Protein AF-A0ABD1DK15-F1 (afdb_monomer)

Radius of gyration: 18.89 Å; Cα contacts (8 Å, |Δi|>4): 57; chains: 1; bounding box: 45×23×58 Å

Mean predicted aligned error: 12.68 Å

Secondary structure (DSSP, 8-state):
--PPPS----SS-GGGSPPGGGGGG-TT------TT--EEEEETTTTEEEESSS-PPPPPS------PPPPP----TT---

Sequence (81 aa):
MILFDDRSIPNEPDNLYIVPTKLAEAPNGGVAIARSYEVQLIDVANRKVVRDQPRDCPQKSKCVIRKSQTALAMSDPWMSG

pLDDT: mean 71.52, std 14.02, range [31.25, 88.25]

Nearest PDB structures (foldseek):
  5miu-assembly2_B  TM=9.480E-01  e=1.701E-02  Mus musculus
  8d3h-assembly1_A  TM=9.610E-01  e=2.384E-02  Homo sapiens
  8qns-assembly3_G  TM=9.533E-01  e=3.123E-02  Mus musculus
  3gd3-assembly3_C  TM=9.537E-01  e=3.824E-02  Mus musculus
  3gd4-assembly3_B  TM=9.232E-01  e=3.824E-02  Mus musculus

Solvent-accessible surface area (backbone atoms only — not comparable to full-atom values): 5916 Å² total; per-residue (Å²): 139,83,85,82,66,101,70,75,83,61,100,59,69,77,86,76,48,44,59,58,89,50,47,89,73,36,92,83,54,83,53,54,72,76,76,99,66,58,78,78,45,74,44,75,90,76,33,34,44,41,40,89,53,99,64,70,49,76,74,51,94,76,87,84,92,84,79,81,87,78,86,77,84,77,78,70,89,81,80,79,128

Foldseek 3Di:
DDDDDPDDPDVDDPVQADDPVCQVVDPVHHHHDDPPWDFDDQDPVQQWTDIPDPDTDPRDPDDDDDDDDDDDDDDDPPPDD

Organism: Culex pipiens pipiens (NCBI:txid38569)

Structure (mmCIF, N/CA/C/O backbone):
data_AF-A0ABD1DK15-F1
#
_entry.id   AF-A0ABD1DK15-F1
#
loop_
_atom_site.group_PDB
_atom_site.id
_atom_site.type_symbol
_atom_site.label_atom_id
_atom_site.label_alt_id
_atom_site.label_comp_id
_atom_site.label_asym_id
_atom_site.label_entity_id
_atom_site.label_seq_id
_atom_site.pdbx_PDB_ins_code
_atom_site.Cartn_x
_atom_site.Cartn_y
_atom_site.Cartn_z
_atom_site.occupancy
_atom_site.B_iso_or_equiv
_atom_site.auth_seq_id
_atom_site.auth_comp_id
_atom_site.auth_asym_id
_atom_site.auth_atom_id
_atom_site.pdbx_PDB_model_num
ATOM 1 N N . MET A 1 1 ? 26.884 13.311 -2.637 1.00 31.25 1 MET A N 1
ATOM 2 C CA . MET A 1 1 ? 27.316 12.046 -3.261 1.00 31.25 1 MET A CA 1
ATOM 3 C C . MET A 1 1 ? 27.257 10.986 -2.179 1.00 31.25 1 MET A C 1
ATOM 5 O O . MET A 1 1 ? 28.036 11.068 -1.243 1.00 31.25 1 MET A O 1
ATOM 9 N N . ILE A 1 2 ? 26.261 10.104 -2.223 1.00 39.69 2 ILE A N 1
ATOM 10 C CA . ILE A 1 2 ? 26.133 8.991 -1.275 1.00 39.69 2 ILE A CA 1
ATOM 11 C C . ILE A 1 2 ? 26.465 7.733 -2.077 1.00 39.69 2 ILE A C 1
ATOM 13 O O . ILE A 1 2 ? 25.833 7.482 -3.101 1.00 39.69 2 ILE A O 1
ATOM 17 N N . LEU A 1 3 ? 27.513 7.026 -1.659 1.00 36.28 3 LEU A N 1
ATOM 18 C CA . LEU A 1 3 ? 27.951 5.758 -2.236 1.00 36.28 3 LEU A CA 1
ATOM 19 C C . LEU A 1 3 ? 27.059 4.649 -1.665 1.00 36.28 3 LEU A C 1
ATOM 21 O O . LEU A 1 3 ? 26.970 4.513 -0.446 1.00 36.28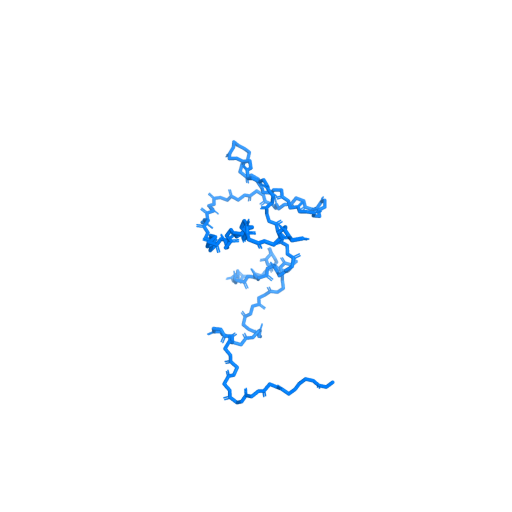 3 LEU A O 1
ATOM 25 N N . PHE A 1 4 ? 26.391 3.885 -2.529 1.00 44.44 4 PHE A N 1
ATOM 26 C CA . PHE A 1 4 ? 25.743 2.634 -2.138 1.00 44.44 4 PHE A CA 1
ATOM 27 C C . PHE A 1 4 ? 26.735 1.492 -2.373 1.00 44.44 4 PHE A C 1
ATOM 29 O O . PHE A 1 4 ? 27.229 1.323 -3.483 1.00 44.44 4 PHE A O 1
ATOM 36 N N . ASP A 1 5 ? 27.042 0.773 -1.297 1.00 41.53 5 ASP A N 1
ATOM 37 C CA . ASP A 1 5 ? 27.845 -0.450 -1.253 1.00 41.53 5 ASP A CA 1
ATOM 38 C C . ASP A 1 5 ? 27.164 -1.584 -2.056 1.00 41.53 5 ASP A C 1
ATOM 40 O O . ASP A 1 5 ? 25.934 -1.612 -2.169 1.00 41.53 5 ASP A O 1
ATOM 44 N N . ASP A 1 6 ? 27.952 -2.523 -2.589 1.00 53.81 6 ASP A N 1
ATOM 45 C CA . ASP A 1 6 ? 27.627 -3.570 -3.591 1.00 53.81 6 ASP A CA 1
ATOM 46 C C . ASP A 1 6 ? 26.636 -4.666 -3.114 1.00 53.81 6 ASP A C 1
ATOM 48 O O . ASP A 1 6 ? 26.560 -5.779 -3.642 1.00 53.81 6 ASP A O 1
ATOM 52 N N . ARG A 1 7 ? 25.826 -4.363 -2.099 1.00 52.78 7 ARG A N 1
ATOM 53 C CA . ARG A 1 7 ? 24.687 -5.165 -1.634 1.00 52.78 7 ARG A CA 1
ATOM 54 C C . ARG A 1 7 ? 23.493 -4.263 -1.378 1.00 52.78 7 ARG A C 1
ATOM 56 O O . ARG A 1 7 ? 23.004 -4.157 -0.254 1.00 52.78 7 ARG A O 1
ATOM 63 N N . SER A 1 8 ? 23.016 -3.596 -2.422 1.00 46.88 8 SER A N 1
ATOM 64 C CA . SER A 1 8 ? 21.742 -2.889 -2.360 1.00 46.88 8 SER A CA 1
ATOM 65 C C . SER A 1 8 ? 20.675 -3.863 -1.836 1.00 46.88 8 SER A C 1
ATOM 67 O O . SER A 1 8 ? 20.457 -4.901 -2.458 1.00 46.88 8 SER A O 1
ATOM 69 N N . ILE A 1 9 ? 20.012 -3.556 -0.716 1.00 57.53 9 ILE A N 1
ATOM 70 C CA . ILE A 1 9 ? 18.856 -4.330 -0.230 1.00 57.53 9 ILE A CA 1
ATOM 71 C C . ILE A 1 9 ? 17.535 -3.623 -0.606 1.00 57.53 9 ILE A C 1
ATOM 73 O O . ILE A 1 9 ? 16.772 -3.245 0.282 1.00 57.53 9 ILE A O 1
ATOM 77 N N . PRO A 1 10 ? 17.200 -3.386 -1.889 1.00 55.47 10 PRO A N 1
ATOM 78 C CA . PRO A 1 10 ? 15.813 -3.407 -2.303 1.00 55.47 10 PRO A CA 1
ATOM 79 C C . PRO A 1 10 ? 15.442 -4.860 -2.631 1.00 55.47 10 PRO A C 1
ATOM 81 O O . PRO A 1 10 ? 16.174 -5.548 -3.338 1.00 55.47 10 PRO A O 1
ATOM 84 N N . ASN A 1 11 ? 14.307 -5.338 -2.105 1.00 57.38 11 ASN A N 1
ATOM 85 C CA . ASN A 1 11 ? 13.811 -6.701 -2.364 1.00 57.38 11 ASN A CA 1
ATOM 86 C C . ASN A 1 11 ? 13.753 -7.029 -3.868 1.00 57.38 11 ASN A C 1
ATOM 88 O O . ASN A 1 11 ? 13.914 -8.183 -4.243 1.00 57.38 11 ASN A O 1
ATOM 92 N N . GLU A 1 12 ? 13.540 -6.011 -4.708 1.00 59.50 12 GLU A N 1
ATOM 93 C CA . GLU A 1 12 ? 13.514 -6.073 -6.166 1.00 59.50 12 GLU A CA 1
ATOM 94 C C . GLU A 1 12 ? 13.953 -4.716 -6.756 1.00 59.50 12 GLU A C 1
ATOM 96 O O . GLU A 1 12 ? 13.765 -3.689 -6.097 1.00 59.50 12 GLU A O 1
ATOM 101 N N . PRO A 1 13 ? 14.509 -4.667 -7.983 1.00 67.62 13 PRO A N 1
ATOM 102 C CA . PRO A 1 13 ? 14.890 -3.412 -8.632 1.00 67.62 13 PRO A CA 1
ATOM 103 C C . PRO A 1 13 ? 13.683 -2.488 -8.863 1.00 67.62 13 PRO A C 1
ATOM 105 O O . PRO A 1 13 ? 12.624 -2.924 -9.316 1.00 67.62 13 PRO A O 1
ATOM 108 N N . ASP A 1 14 ? 13.869 -1.183 -8.627 1.00 64.88 14 ASP A N 1
ATOM 109 C CA . ASP A 1 14 ? 12.813 -0.155 -8.700 1.00 64.88 14 ASP A CA 1
ATOM 110 C C . ASP A 1 14 ? 12.084 -0.100 -10.062 1.00 64.88 14 ASP A C 1
ATOM 112 O O . ASP A 1 14 ? 10.936 0.335 -10.135 1.00 64.88 14 ASP A O 1
ATOM 116 N N . ASN A 1 15 ? 12.709 -0.612 -11.127 1.00 69.44 15 ASN A N 1
ATOM 117 C CA . ASN A 1 15 ? 12.169 -0.642 -12.490 1.00 69.44 15 ASN A CA 1
ATOM 118 C C . ASN A 1 15 ? 11.026 -1.655 -12.698 1.00 69.44 15 ASN A C 1
ATOM 120 O O . ASN A 1 15 ? 10.406 -1.646 -13.760 1.00 69.44 15 ASN A O 1
ATOM 124 N N . LEU A 1 16 ? 10.752 -2.532 -11.727 1.00 75.12 16 LEU A N 1
ATOM 125 C CA . LEU A 1 16 ? 9.654 -3.507 -11.805 1.00 75.12 16 LEU A CA 1
ATOM 126 C C . LEU A 1 16 ? 8.305 -2.938 -11.345 1.00 75.12 16 LEU A C 1
ATOM 128 O O . LEU A 1 16 ? 7.260 -3.533 -11.612 1.00 75.12 16 LEU A O 1
ATOM 132 N N . TYR A 1 17 ? 8.305 -1.782 -10.677 1.00 81.06 17 TYR A N 1
ATOM 133 C CA . TYR A 1 17 ? 7.092 -1.178 -10.138 1.00 81.06 17 TYR A CA 1
ATOM 134 C C . TYR A 1 17 ? 6.486 -0.151 -11.092 1.00 81.06 17 TYR A C 1
ATOM 136 O O . TYR A 1 17 ? 7.168 0.692 -11.674 1.00 81.06 17 TYR A O 1
ATOM 144 N N . ILE A 1 18 ? 5.160 -0.174 -11.197 1.00 83.62 18 ILE A N 1
ATOM 145 C CA . ILE A 1 18 ? 4.406 0.820 -11.958 1.00 83.62 18 ILE A CA 1
ATOM 146 C C . ILE A 1 18 ? 4.261 2.083 -11.108 1.00 83.62 18 ILE A C 1
ATOM 148 O O . ILE A 1 18 ? 4.023 2.027 -9.899 1.00 83.62 18 ILE A O 1
ATOM 152 N N . VAL A 1 19 ? 4.358 3.250 -11.743 1.00 83.12 19 VAL A N 1
ATOM 153 C CA . VAL A 1 19 ? 4.083 4.527 -11.075 1.00 83.12 19 VAL A CA 1
ATOM 154 C C . VAL A 1 19 ? 2.622 4.537 -10.586 1.00 83.12 19 VAL A C 1
ATOM 156 O O . VAL A 1 19 ? 1.727 4.296 -11.398 1.00 83.12 19 VAL A O 1
ATOM 159 N N . PRO A 1 20 ? 2.330 4.858 -9.307 1.00 82.69 20 PRO A N 1
ATOM 160 C CA . PRO A 1 20 ? 0.981 4.737 -8.738 1.00 82.69 20 PRO A CA 1
ATOM 161 C C . PRO A 1 20 ? -0.136 5.434 -9.521 1.00 82.69 20 PRO A C 1
ATOM 163 O O . PRO A 1 20 ? -1.259 4.939 -9.546 1.00 82.69 20 PRO A O 1
ATOM 166 N N . THR A 1 21 ? 0.161 6.557 -10.179 1.00 83.25 21 THR A N 1
ATOM 167 C CA . THR A 1 21 ? -0.807 7.306 -10.995 1.00 83.25 21 THR A CA 1
ATOM 168 C C . THR A 1 21 ? -1.217 6.580 -12.273 1.00 83.25 21 THR A C 1
ATOM 170 O O . THR A 1 21 ? -2.310 6.825 -12.763 1.00 83.25 21 THR A O 1
ATOM 173 N N . LYS A 1 22 ? -0.380 5.671 -12.785 1.00 82.62 22 LYS A N 1
ATOM 174 C CA . LYS A 1 22 ? -0.611 4.915 -14.025 1.00 82.62 22 LYS A CA 1
ATOM 175 C C . LYS A 1 22 ? -1.152 3.505 -13.782 1.00 82.62 22 LYS A C 1
ATOM 177 O O . LYS A 1 22 ? -1.412 2.776 -14.731 1.00 82.62 22 LYS A O 1
ATOM 182 N N . LEU A 1 23 ? -1.327 3.097 -12.521 1.00 84.50 23 LEU A N 1
ATOM 183 C CA . LEU A 1 23 ? -1.739 1.731 -12.181 1.00 84.50 23 LEU A CA 1
ATOM 184 C C . LEU A 1 23 ? -3.131 1.378 -12.732 1.00 84.50 23 LEU A C 1
ATOM 186 O O . LEU A 1 23 ? -3.346 0.245 -13.146 1.00 84.50 23 LEU A O 1
ATOM 190 N N . ALA A 1 24 ? -4.062 2.336 -12.749 1.00 83.75 24 ALA A N 1
ATOM 191 C CA . ALA A 1 24 ? -5.415 2.124 -13.271 1.00 83.75 24 ALA A CA 1
ATOM 192 C C . ALA A 1 24 ? -5.457 1.979 -14.803 1.00 83.75 24 ALA A C 1
ATOM 194 O O . ALA A 1 24 ? -6.405 1.415 -15.337 1.00 83.75 24 ALA A O 1
ATOM 195 N N . GLU A 1 25 ? -4.434 2.482 -15.494 1.00 85.81 25 GLU A N 1
ATOM 196 C CA . GLU A 1 25 ? -4.324 2.494 -16.957 1.00 85.81 25 GLU A CA 1
ATOM 197 C C . GLU A 1 25 ? -3.486 1.316 -17.481 1.00 85.81 25 GLU A C 1
ATOM 199 O O . GLU A 1 25 ? -3.407 1.092 -18.687 1.00 85.81 25 GLU A O 1
ATOM 204 N N . ALA A 1 26 ? -2.842 0.556 -16.587 1.00 84.75 26 ALA A N 1
ATOM 205 C CA . ALA A 1 26 ? -1.975 -0.552 -16.954 1.00 84.75 26 ALA A CA 1
ATOM 206 C C . ALA A 1 26 ? -2.808 -1.741 -17.479 1.00 84.75 26 ALA A C 1
ATOM 208 O O . ALA A 1 26 ? -3.570 -2.333 -16.709 1.00 84.75 26 ALA A O 1
ATOM 209 N N . PRO A 1 27 ? -2.642 -2.156 -18.751 1.00 82.81 27 PRO A N 1
ATOM 210 C CA . PRO A 1 27 ? -3.508 -3.157 -19.385 1.00 82.81 27 PRO A CA 1
ATOM 211 C C . PRO A 1 27 ? -3.432 -4.544 -18.729 1.00 82.81 27 PRO A C 1
ATOM 213 O O . PRO A 1 27 ? -4.410 -5.282 -18.744 1.00 82.81 27 PRO A O 1
ATOM 216 N N . ASN A 1 28 ? -2.297 -4.877 -18.106 1.00 88.25 28 ASN A N 1
ATOM 217 C CA . ASN A 1 28 ? -2.080 -6.140 -17.391 1.00 88.25 28 ASN A CA 1
ATOM 218 C C . ASN A 1 28 ? -2.103 -5.966 -15.861 1.00 88.25 28 ASN A C 1
ATOM 220 O O . ASN A 1 28 ? -1.689 -6.862 -15.124 1.00 88.25 28 ASN A O 1
ATOM 224 N N . GLY A 1 29 ? -2.535 -4.800 -15.370 1.00 85.38 29 GLY A N 1
ATOM 225 C CA . GLY A 1 29 ? -2.348 -4.411 -13.976 1.00 85.38 29 GLY A CA 1
ATOM 226 C C . GLY A 1 29 ? -0.866 -4.326 -13.594 1.00 85.38 29 GLY A C 1
ATOM 227 O O . GLY A 1 29 ? -0.011 -4.027 -14.427 1.00 85.38 29 GLY A O 1
ATOM 228 N N . GLY A 1 30 ? -0.565 -4.569 -12.317 1.00 85.81 30 GLY A N 1
ATOM 229 C CA . GLY A 1 30 ? 0.795 -4.606 -11.780 1.00 85.81 30 GLY A CA 1
ATOM 230 C C . GLY A 1 30 ? 0.855 -4.198 -10.311 1.00 85.81 30 GLY A C 1
ATOM 231 O O . GLY A 1 30 ? -0.172 -4.090 -9.636 1.00 85.81 30 GLY A O 1
ATOM 232 N N . VAL A 1 31 ? 2.067 -3.962 -9.811 1.00 84.94 31 VAL A N 1
ATOM 233 C CA . VAL A 1 31 ? 2.298 -3.487 -8.441 1.00 84.94 31 VAL A CA 1
ATOM 234 C C . VAL A 1 31 ? 2.837 -2.065 -8.496 1.00 84.94 31 VAL A C 1
ATOM 236 O O . VAL A 1 31 ? 3.806 -1.787 -9.197 1.00 84.94 31 VAL A O 1
ATOM 239 N N . ALA A 1 32 ? 2.212 -1.166 -7.739 1.00 85.31 32 ALA A N 1
ATOM 240 C CA . ALA A 1 32 ? 2.695 0.194 -7.552 1.00 85.31 32 ALA A CA 1
ATOM 241 C C . ALA A 1 32 ? 2.977 0.460 -6.076 1.00 85.31 32 ALA A C 1
ATOM 243 O O . ALA A 1 32 ? 2.165 0.125 -5.209 1.00 85.31 32 ALA A O 1
ATOM 244 N N . ILE A 1 33 ? 4.103 1.114 -5.798 1.00 83.69 33 ILE A N 1
ATOM 245 C CA . ILE A 1 33 ? 4.495 1.498 -4.442 1.00 83.69 33 ILE A CA 1
ATOM 246 C C . ILE A 1 33 ? 4.334 3.009 -4.296 1.00 83.69 33 ILE A C 1
ATOM 248 O O . ILE A 1 33 ? 5.034 3.793 -4.931 1.00 83.69 33 ILE A O 1
ATOM 252 N N . ALA A 1 34 ? 3.416 3.426 -3.425 1.00 82.25 34 ALA A N 1
ATOM 253 C CA . ALA A 1 34 ? 3.303 4.816 -3.002 1.00 82.25 34 ALA A CA 1
ATOM 254 C C . ALA A 1 34 ? 4.227 5.044 -1.795 1.00 82.25 34 ALA A C 1
ATOM 256 O O . ALA A 1 34 ? 3.867 4.700 -0.670 1.00 82.25 34 ALA A O 1
ATOM 257 N N . ARG A 1 35 ? 5.429 5.577 -2.042 1.00 81.81 35 ARG A N 1
ATOM 258 C CA . ARG A 1 35 ? 6.408 5.936 -1.000 1.00 81.81 35 ARG A CA 1
ATOM 259 C C . ARG A 1 35 ? 6.055 7.290 -0.371 1.00 81.81 35 ARG A C 1
ATOM 261 O O . ARG A 1 35 ? 5.387 8.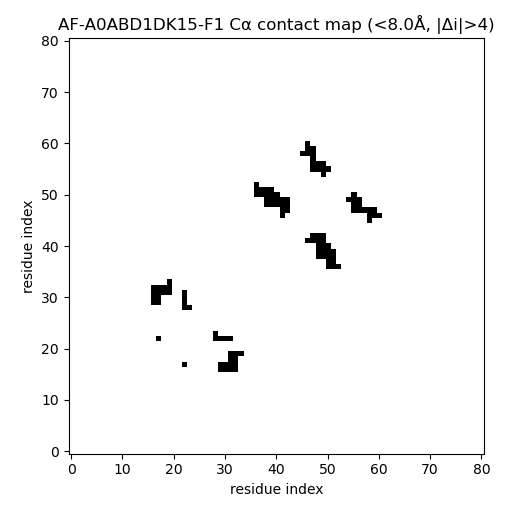098 -1.007 1.00 81.81 35 ARG A O 1
ATOM 268 N N . SER A 1 36 ? 6.517 7.527 0.857 1.00 80.75 36 SER A N 1
ATOM 269 C CA . SER A 1 36 ? 6.347 8.803 1.578 1.00 80.75 36 SER A CA 1
ATOM 270 C C . SER A 1 36 ? 4.894 9.202 1.876 1.00 80.75 36 SER A C 1
ATOM 272 O O . SER A 1 36 ? 4.594 10.379 2.047 1.00 80.75 36 SER A O 1
ATOM 274 N N . TYR A 1 37 ? 3.993 8.220 1.953 1.00 77.50 37 TYR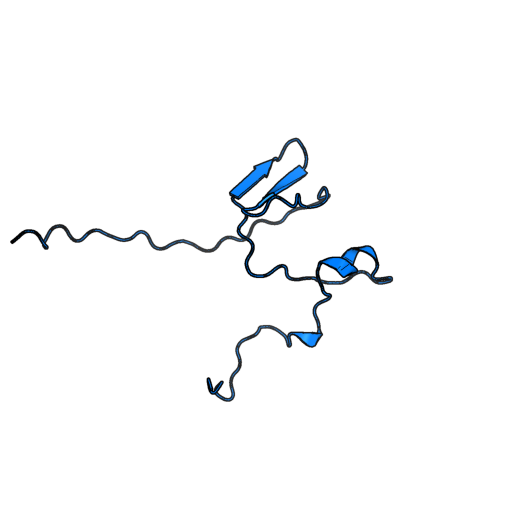 A N 1
ATOM 275 C CA . TYR A 1 37 ? 2.627 8.404 2.434 1.00 77.50 37 TYR A CA 1
ATOM 276 C C . TYR A 1 37 ? 2.430 7.611 3.718 1.00 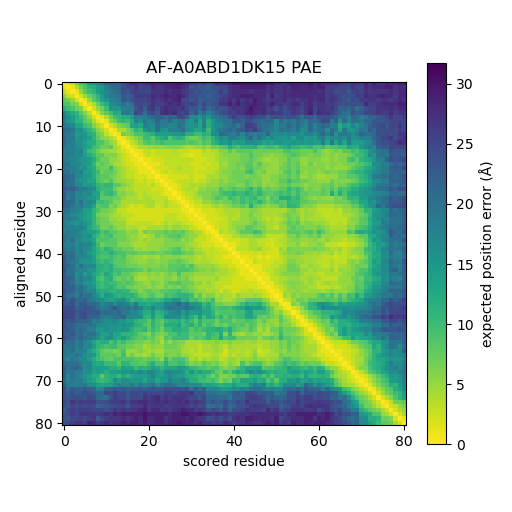77.50 37 TYR A C 1
ATOM 278 O O . TYR A 1 37 ? 2.629 6.394 3.724 1.00 77.50 37 TYR A O 1
ATOM 286 N N . GLU A 1 38 ? 1.972 8.282 4.767 1.00 80.94 38 GLU A N 1
ATOM 287 C CA . GLU A 1 38 ? 1.477 7.626 5.967 1.00 80.94 38 GLU A CA 1
ATOM 288 C C . GLU A 1 38 ? -0.048 7.461 5.887 1.00 80.94 38 GLU A C 1
ATOM 290 O O . GLU A 1 38 ? -0.772 8.257 5.284 1.00 80.94 38 GLU A O 1
ATOM 295 N N . VAL A 1 39 ? -0.532 6.333 6.405 1.00 82.75 39 VAL A N 1
ATOM 296 C CA . VAL A 1 39 ? -1.963 6.050 6.530 1.00 82.75 39 VAL A CA 1
ATOM 297 C C . VAL A 1 39 ? -2.376 6.389 7.956 1.00 82.75 39 VAL A C 1
ATOM 299 O O . VAL A 1 39 ? -2.028 5.641 8.878 1.00 82.75 39 VAL A O 1
ATOM 302 N N . GLN A 1 40 ? -3.138 7.476 8.109 1.00 83.38 40 GLN A N 1
ATOM 303 C CA . GLN A 1 40 ? -3.623 7.950 9.410 1.00 83.38 40 GLN A CA 1
ATOM 304 C C . GLN A 1 40 ? -4.897 7.228 9.843 1.00 83.38 40 GLN A C 1
ATOM 306 O O . GLN A 1 40 ? -5.014 6.805 10.990 1.00 83.38 40 GLN A O 1
ATOM 311 N N . LEU A 1 41 ? -5.847 7.058 8.917 1.00 83.31 41 LEU A N 1
ATOM 312 C CA . LEU A 1 41 ? -7.168 6.503 9.209 1.00 83.31 41 LEU A CA 1
ATOM 313 C C . LEU A 1 41 ? -7.580 5.492 8.138 1.00 83.31 41 LEU A C 1
ATOM 315 O O . LEU A 1 41 ? -7.373 5.695 6.939 1.00 83.31 41 LEU A O 1
ATOM 319 N N . ILE A 1 42 ? -8.217 4.409 8.576 1.00 85.50 42 ILE A N 1
ATOM 320 C CA . ILE A 1 42 ? -8.874 3.438 7.702 1.00 85.50 42 ILE A CA 1
ATOM 321 C C . ILE A 1 42 ? -10.366 3.453 8.035 1.00 85.50 42 ILE A C 1
ATOM 323 O O . ILE A 1 42 ? -10.770 3.015 9.110 1.00 85.50 42 ILE A O 1
ATOM 327 N N . ASP A 1 43 ? -11.178 3.943 7.102 1.00 84.19 43 ASP A N 1
ATOM 328 C CA . ASP A 1 43 ? -12.633 3.860 7.181 1.00 84.19 43 ASP A CA 1
ATOM 329 C C . ASP A 1 43 ? -13.081 2.503 6.629 1.00 84.19 43 ASP A C 1
ATOM 331 O O . ASP A 1 43 ? -13.121 2.265 5.415 1.00 84.19 43 ASP A O 1
ATOM 335 N N . VAL A 1 44 ? -13.395 1.592 7.548 1.00 84.44 44 VAL A N 1
ATOM 336 C CA . VAL A 1 44 ? -13.795 0.217 7.231 1.00 84.44 44 VAL A CA 1
ATOM 337 C C . VAL A 1 44 ? -15.177 0.169 6.575 1.00 84.44 44 VAL A C 1
ATOM 339 O O . VAL A 1 44 ? -15.385 -0.641 5.670 1.00 84.44 44 VAL A O 1
ATOM 342 N N . ALA A 1 45 ? -16.103 1.043 6.984 1.00 85.31 45 ALA A N 1
ATOM 343 C CA . ALA A 1 45 ? -17.477 1.046 6.484 1.00 85.31 45 ALA A CA 1
ATOM 344 C C . ALA A 1 45 ? -17.519 1.471 5.012 1.00 85.31 45 ALA A C 1
ATOM 346 O O . ALA A 1 45 ? -18.137 0.805 4.180 1.00 85.31 45 ALA A O 1
ATOM 347 N N . ASN A 1 46 ? -16.775 2.525 4.674 1.00 82.62 46 ASN A N 1
ATOM 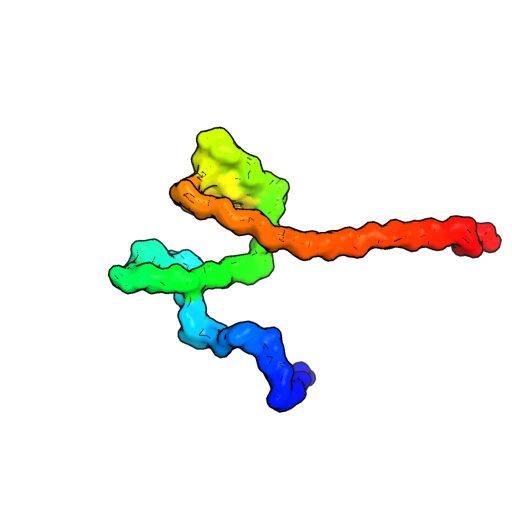348 C CA . ASN A 1 46 ? -16.712 3.056 3.314 1.00 82.62 46 ASN A CA 1
ATOM 349 C C . ASN A 1 46 ? -15.589 2.434 2.465 1.00 82.62 46 ASN A C 1
ATOM 351 O O . ASN A 1 46 ? -15.482 2.729 1.272 1.00 82.62 46 ASN A O 1
ATOM 355 N N . ARG A 1 47 ? -14.767 1.549 3.049 1.00 83.56 47 ARG A N 1
ATOM 356 C CA . ARG A 1 47 ? -13.596 0.912 2.411 1.00 83.56 47 ARG A CA 1
ATOM 357 C C . ARG A 1 47 ? -12.615 1.940 1.843 1.00 83.56 47 ARG A C 1
ATOM 359 O O . ARG A 1 47 ? -12.099 1.787 0.726 1.00 83.56 47 ARG A O 1
ATOM 366 N N . LYS A 1 48 ? -12.379 2.998 2.619 1.00 81.38 48 LYS A N 1
ATOM 367 C CA . LYS A 1 48 ? -11.509 4.125 2.270 1.00 81.38 48 LYS A CA 1
ATOM 368 C C . LYS A 1 48 ? -10.324 4.218 3.221 1.00 81.38 48 LYS A C 1
ATOM 370 O O . LYS A 1 48 ? -10.377 3.786 4.368 1.00 81.38 48 LYS A O 1
ATOM 375 N N . VAL A 1 49 ? -9.239 4.790 2.715 1.00 81.81 49 VAL A N 1
ATOM 376 C CA . VAL A 1 49 ? -8.017 5.038 3.479 1.00 81.81 49 VAL A CA 1
ATOM 377 C C . VAL A 1 49 ? -7.686 6.516 3.361 1.00 81.81 49 VAL A C 1
ATOM 379 O O . VAL A 1 49 ? -7.528 7.007 2.241 1.00 81.81 49 VAL A O 1
ATOM 382 N N . VAL A 1 50 ? -7.567 7.186 4.504 1.00 78.00 50 VAL A N 1
ATOM 383 C CA . VAL A 1 50 ? -7.175 8.594 4.610 1.00 78.00 50 VAL A CA 1
ATOM 384 C C . VAL A 1 50 ? -5.684 8.661 4.921 1.00 78.00 50 VAL A C 1
ATOM 386 O O . VAL A 1 50 ? -5.151 7.873 5.711 1.00 78.00 50 VAL A O 1
ATOM 389 N N . ARG A 1 51 ? -5.002 9.587 4.256 1.00 76.50 51 ARG A N 1
ATOM 390 C CA . ARG A 1 51 ? -3.557 9.806 4.343 1.00 76.50 51 ARG A CA 1
ATOM 391 C C . ARG A 1 51 ? -3.290 11.263 4.700 1.00 76.50 51 ARG A C 1
ATOM 393 O O . ARG A 1 51 ? -4.161 12.105 4.515 1.00 76.50 51 ARG A O 1
ATOM 400 N N . ASP A 1 52 ? -2.068 11.552 5.125 1.00 69.81 52 ASP A N 1
ATOM 401 C CA . ASP A 1 52 ? -1.585 12.883 5.534 1.00 69.81 52 ASP A C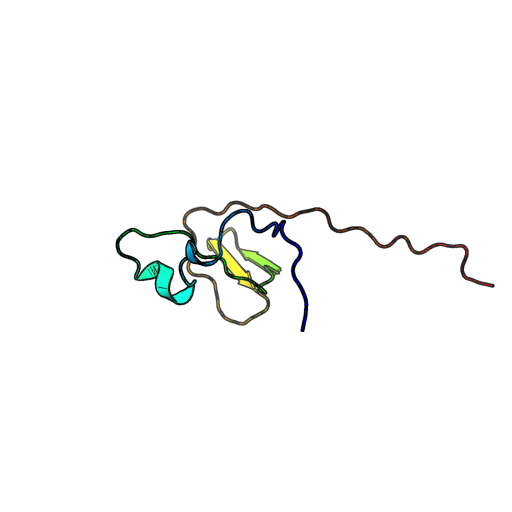A 1
ATOM 402 C C . ASP A 1 52 ? -1.725 13.963 4.448 1.00 69.81 52 ASP A C 1
ATOM 404 O O . ASP A 1 52 ? -1.693 15.157 4.734 1.00 69.81 52 ASP A O 1
ATOM 408 N N . GLN A 1 53 ? -1.884 13.552 3.188 1.00 62.25 53 GLN A N 1
ATOM 409 C CA . GLN A 1 53 ? -2.168 14.440 2.067 1.00 62.25 53 GLN A CA 1
ATOM 410 C C . GLN A 1 53 ? -3.631 14.291 1.626 1.00 62.25 53 GLN A C 1
ATOM 412 O O . GLN A 1 53 ? -4.135 13.168 1.596 1.00 62.25 53 GLN A O 1
ATOM 417 N N . PRO A 1 54 ? -4.294 15.379 1.182 1.00 49.94 54 PRO A N 1
ATOM 418 C CA . PRO A 1 54 ? -5.743 15.451 0.931 1.00 49.94 54 PRO A CA 1
ATOM 419 C C . PRO A 1 54 ? -6.239 14.624 -0.270 1.00 49.94 54 PRO A C 1
ATOM 421 O O . PRO A 1 54 ? -7.341 14.838 -0.772 1.00 49.94 54 PRO A O 1
ATOM 424 N N . ARG A 1 55 ? -5.430 13.690 -0.776 1.00 59.31 55 ARG A N 1
ATOM 425 C CA . ARG A 1 55 ? -5.807 12.812 -1.876 1.00 59.31 55 ARG A CA 1
ATOM 426 C C . ARG A 1 55 ? -6.296 11.485 -1.317 1.00 59.31 55 ARG A C 1
ATOM 428 O O . ARG A 1 55 ? -5.502 10.636 -0.910 1.00 59.31 55 ARG A O 1
ATOM 435 N N . ASP A 1 56 ? -7.611 11.316 -1.346 1.00 58.22 56 ASP A N 1
ATOM 436 C CA . ASP A 1 56 ? -8.254 10.054 -1.005 1.00 58.22 56 ASP A CA 1
ATOM 437 C C . ASP A 1 56 ? -7.707 8.915 -1.865 1.00 58.22 56 ASP A C 1
ATOM 439 O O . ASP A 1 56 ? -7.525 9.032 -3.083 1.00 58.22 56 ASP A O 1
ATOM 443 N N . CYS A 1 57 ? -7.471 7.772 -1.226 1.00 62.75 57 CYS A N 1
ATOM 444 C CA . CYS A 1 57 ? -7.252 6.552 -1.978 1.00 62.75 57 CYS A CA 1
ATOM 445 C C . CYS A 1 57 ? -8.560 6.088 -2.622 1.00 62.75 57 CYS A C 1
ATOM 447 O O . CYS A 1 57 ? -9.587 6.050 -1.940 1.00 62.75 57 CYS A O 1
ATOM 449 N N . PRO A 1 58 ? -8.525 5.647 -3.894 1.00 65.75 58 PRO A N 1
ATOM 450 C CA . PRO A 1 58 ? -9.692 5.041 -4.515 1.00 65.75 58 PRO A CA 1
ATOM 451 C C . PRO A 1 58 ? -10.159 3.835 -3.694 1.00 65.75 58 PRO A C 1
ATOM 453 O O . PRO A 1 58 ? -9.342 3.131 -3.083 1.00 65.75 58 PRO A O 1
ATOM 456 N N . GLN A 1 59 ? -11.477 3.626 -3.694 1.00 67.56 59 GLN A N 1
ATOM 457 C CA . GLN A 1 59 ? -12.165 2.593 -2.924 1.00 67.56 59 GLN A CA 1
ATOM 458 C C . GLN A 1 59 ? -11.510 1.223 -3.136 1.00 67.56 59 GLN A C 1
ATOM 460 O O . GLN A 1 59 ? -11.211 0.825 -4.265 1.00 67.56 59 GLN A O 1
ATOM 465 N N . LYS A 1 60 ? -11.246 0.508 -2.039 1.00 71.19 60 LYS A N 1
ATOM 466 C CA . LYS A 1 60 ? -10.506 -0.760 -2.077 1.00 71.19 60 LYS A CA 1
ATOM 467 C C . LYS A 1 60 ? -11.450 -1.951 -1.953 1.00 71.19 60 LYS A C 1
ATOM 469 O O . LYS A 1 60 ? -12.273 -2.010 -1.045 1.00 71.19 60 LYS A O 1
ATOM 474 N N . SER A 1 61 ? -11.278 -2.944 -2.825 1.00 72.00 61 SER A N 1
ATOM 475 C CA . SER A 1 61 ? -12.027 -4.207 -2.740 1.00 72.00 61 SER A CA 1
ATOM 476 C C . SER A 1 61 ? -11.466 -5.145 -1.668 1.00 72.00 61 SER A C 1
ATOM 478 O O . SER A 1 61 ? -12.226 -5.858 -1.020 1.00 72.00 61 SER A O 1
ATOM 480 N N . LYS A 1 62 ? -10.142 -5.138 -1.464 1.00 79.31 62 LYS A N 1
ATOM 481 C CA . LYS A 1 62 ? -9.430 -5.887 -0.416 1.00 79.31 62 LYS A CA 1
ATOM 482 C C . LYS A 1 62 ? -8.257 -5.048 0.102 1.00 79.31 62 LYS A C 1
ATOM 484 O O . LYS A 1 62 ? -7.638 -4.316 -0.670 1.00 79.31 62 LYS A O 1
ATOM 489 N N . CYS A 1 63 ? -7.956 -5.150 1.394 1.00 80.94 63 CYS A N 1
ATOM 490 C CA . CYS A 1 63 ? -6.844 -4.456 2.044 1.00 80.94 63 CYS A CA 1
ATOM 491 C C . CYS A 1 63 ? -6.109 -5.432 2.972 1.00 80.94 63 CYS A C 1
ATOM 493 O O . CYS A 1 63 ? -6.751 -6.211 3.671 1.00 80.94 63 CYS A O 1
ATOM 495 N N . VAL A 1 64 ? -4.775 -5.392 2.968 1.00 82.62 64 VAL A N 1
ATOM 496 C CA . VAL A 1 64 ? -3.919 -6.152 3.889 1.00 82.62 64 VAL A CA 1
ATOM 497 C C . VAL A 1 64 ? -3.087 -5.148 4.676 1.00 82.62 64 VAL A C 1
ATOM 499 O O . VAL A 1 64 ? -2.382 -4.334 4.081 1.00 82.62 64 VAL A O 1
ATOM 502 N N . ILE A 1 65 ? -3.171 -5.199 6.005 1.00 83.12 65 ILE A N 1
ATOM 503 C CA . ILE A 1 65 ? -2.437 -4.297 6.897 1.00 83.12 65 ILE A CA 1
ATOM 504 C C . ILE A 1 65 ? -1.159 -5.003 7.352 1.00 83.12 65 ILE A C 1
ATOM 506 O O . ILE A 1 65 ? -1.215 -6.051 7.991 1.00 83.12 65 ILE A O 1
ATOM 510 N N . ARG A 1 66 ? -0.002 -4.419 7.025 1.00 80.50 66 ARG A N 1
ATOM 511 C CA . ARG A 1 66 ? 1.311 -4.828 7.540 1.00 80.50 66 ARG A CA 1
ATOM 512 C C . ARG A 1 66 ? 2.023 -3.596 8.091 1.00 80.50 66 ARG A C 1
ATOM 514 O O . ARG A 1 66 ? 2.614 -2.841 7.327 1.00 80.50 66 ARG A O 1
ATOM 521 N N . LYS A 1 67 ? 1.925 -3.375 9.403 1.00 77.44 67 LYS A N 1
ATOM 522 C CA . LYS A 1 67 ? 2.722 -2.371 10.122 1.00 77.44 67 LYS A CA 1
ATOM 523 C C . LYS A 1 67 ? 3.797 -3.093 10.933 1.00 77.44 67 LYS A C 1
ATOM 525 O O . LYS A 1 67 ? 3.522 -4.143 11.509 1.00 77.44 67 LYS A O 1
ATOM 530 N N . SER A 1 68 ? 5.008 -2.543 10.941 1.00 76.38 68 SER A N 1
ATOM 531 C CA . SER A 1 68 ? 6.046 -2.965 11.883 1.00 76.38 68 SER A CA 1
ATOM 532 C C . SER A 1 68 ? 5.793 -2.326 13.250 1.00 76.38 68 SER A C 1
ATOM 534 O O . SER A 1 68 ? 4.985 -1.403 13.370 1.00 76.38 68 SER A O 1
ATOM 536 N N . GLN A 1 69 ? 6.474 -2.821 14.278 1.00 77.06 69 GLN A N 1
ATOM 537 C CA . GLN A 1 69 ? 6.421 -2.235 15.612 1.00 77.06 69 GLN A CA 1
ATOM 538 C C . GLN A 1 69 ? 7.171 -0.898 15.635 1.00 77.06 69 GLN A C 1
ATOM 540 O O . GLN A 1 69 ? 8.240 -0.765 15.038 1.00 77.06 69 GLN A O 1
ATOM 545 N N . THR A 1 70 ? 6.618 0.079 16.351 1.00 78.19 70 THR A N 1
ATOM 546 C CA . THR A 1 70 ? 7.306 1.334 16.669 1.00 78.19 70 THR A CA 1
ATOM 547 C C . THR A 1 70 ? 7.975 1.179 18.029 1.00 78.19 70 THR A C 1
ATOM 549 O O . THR A 1 70 ? 7.316 0.784 18.991 1.00 78.19 70 THR A O 1
ATOM 552 N N . ALA A 1 71 ? 9.270 1.483 18.123 1.00 75.25 71 ALA A N 1
ATOM 553 C CA . ALA A 1 71 ? 9.964 1.514 19.405 1.00 75.25 71 ALA A CA 1
ATOM 554 C C . ALA A 1 71 ? 9.376 2.629 20.282 1.00 75.25 71 ALA A C 1
ATOM 556 O O . ALA A 1 71 ? 9.312 3.786 19.864 1.00 75.25 71 ALA A O 1
ATOM 557 N N . LEU A 1 72 ? 8.937 2.285 21.492 1.00 73.75 72 LEU A N 1
ATOM 558 C CA . LEU A 1 72 ? 8.557 3.278 22.489 1.00 73.75 72 LEU A CA 1
ATOM 559 C C . LEU A 1 72 ? 9.842 3.866 23.074 1.00 73.75 72 LEU A C 1
ATOM 561 O O . LEU A 1 72 ? 10.684 3.124 23.578 1.00 73.75 72 LEU A O 1
ATOM 565 N N . ALA A 1 73 ? 10.004 5.187 22.994 1.00 65.88 73 ALA A N 1
ATOM 566 C CA . ALA A 1 73 ? 11.093 5.867 23.679 1.00 65.88 73 ALA A CA 1
ATOM 567 C C . ALA A 1 73 ? 10.881 5.709 25.192 1.00 65.88 73 ALA A C 1
ATOM 569 O O . ALA A 1 73 ? 9.951 6.282 25.759 1.00 65.88 73 ALA A O 1
ATOM 570 N N . MET A 1 74 ? 11.714 4.896 25.839 1.00 58.47 74 MET A N 1
ATOM 571 C CA . MET A 1 74 ? 11.799 4.863 27.295 1.00 58.47 74 MET A CA 1
ATOM 572 C C . MET A 1 74 ? 12.454 6.173 27.736 1.00 58.47 74 MET A C 1
ATOM 574 O O . MET A 1 74 ? 13.606 6.431 27.403 1.00 58.47 74 MET A O 1
ATOM 578 N N . SER A 1 75 ? 11.716 7.036 28.433 1.00 63.69 75 SER A N 1
ATOM 579 C CA . SER A 1 75 ? 12.323 8.166 29.135 1.00 63.69 75 SER A CA 1
ATOM 580 C C . SER A 1 75 ? 13.084 7.614 30.340 1.00 63.69 75 SER A C 1
ATOM 582 O O . SER A 1 75 ? 12.455 7.113 31.274 1.00 63.69 75 SER A O 1
ATOM 584 N N . ASP A 1 76 ? 14.415 7.671 30.310 1.00 61.09 76 ASP A N 1
ATOM 585 C CA . ASP A 1 76 ? 15.258 7.234 31.423 1.00 61.09 76 ASP A CA 1
ATOM 586 C C . ASP A 1 76 ? 15.003 8.112 32.666 1.00 61.09 76 ASP A C 1
ATOM 588 O O . ASP A 1 76 ? 15.249 9.320 32.619 1.00 61.09 76 ASP A O 1
ATOM 592 N N . PRO A 1 77 ? 14.550 7.548 33.803 1.00 62.72 77 PRO A N 1
ATOM 593 C CA . PRO A 1 77 ? 14.217 8.319 35.007 1.00 62.72 77 PRO A CA 1
ATOM 594 C C . PRO A 1 77 ? 15.443 8.852 35.775 1.00 62.72 77 PRO A C 1
ATOM 596 O O . PRO A 1 77 ? 15.289 9.427 36.846 1.00 62.72 77 PRO A O 1
ATOM 599 N N . TRP A 1 78 ? 16.660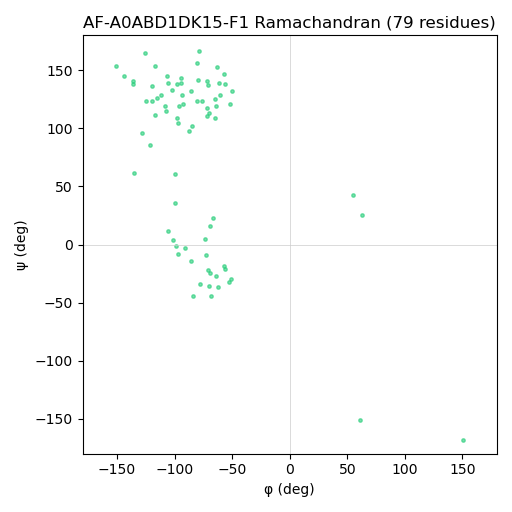 8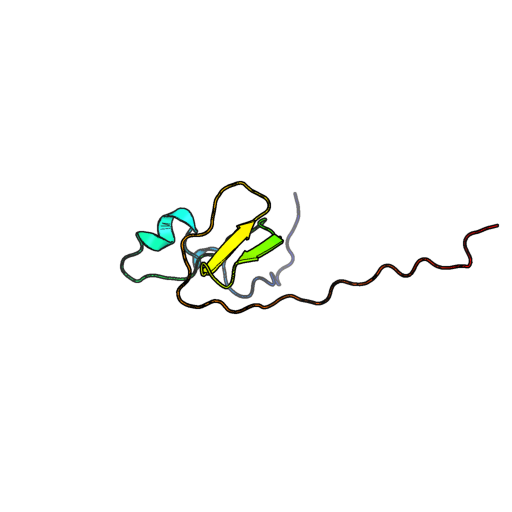.671 35.252 1.00 60.75 78 TRP A N 1
ATOM 600 C CA . TRP A 1 78 ? 17.916 9.012 35.936 1.00 60.75 78 TRP A CA 1
ATOM 601 C C . TRP A 1 78 ? 18.559 10.327 35.464 1.00 60.75 78 TRP A C 1
ATOM 603 O O . TRP A 1 78 ? 19.633 10.680 35.937 1.00 60.75 78 TRP A O 1
ATOM 613 N N . MET A 1 79 ? 17.913 11.070 34.559 1.00 56.09 79 MET A N 1
ATOM 614 C CA . MET A 1 79 ? 18.434 12.321 33.979 1.00 56.09 79 MET A CA 1
ATOM 615 C C . MET A 1 79 ? 17.850 13.595 34.622 1.00 56.09 79 MET A C 1
ATOM 617 O O . MET A 1 79 ? 17.641 14.600 33.948 1.00 56.09 79 MET A O 1
ATOM 621 N N . SER A 1 80 ? 17.589 13.576 35.928 1.00 53.22 80 SER A N 1
ATOM 622 C CA . SER A 1 80 ? 17.333 14.792 36.711 1.00 53.22 80 SER A CA 1
ATOM 623 C C . SER A 1 80 ? 18.362 14.881 37.833 1.00 53.22 80 SER A C 1
ATOM 625 O O . SER A 1 80 ? 18.130 14.383 38.935 1.00 53.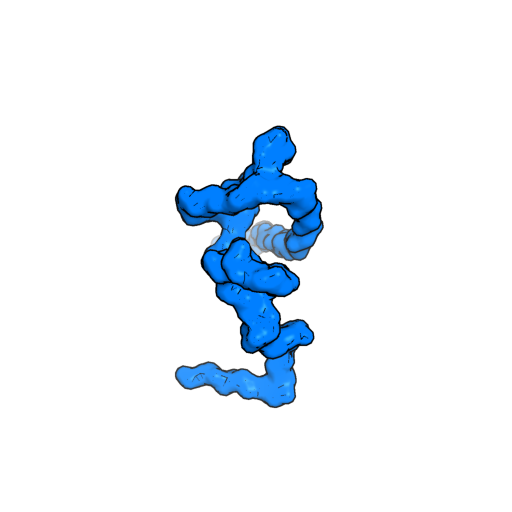22 80 SER A O 1
ATOM 627 N N . GLY A 1 81 ? 19.518 15.451 37.488 1.00 46.62 81 GLY A N 1
ATOM 628 C CA . GLY A 1 81 ? 20.536 15.949 38.412 1.00 46.62 81 GLY A CA 1
ATOM 629 C C . GLY A 1 81 ? 20.526 17.468 38.427 1.00 46.62 81 GLY A C 1
ATOM 630 O O . GLY A 1 81 ? 20.252 18.050 37.352 1.00 46.62 81 GLY A O 1
#